Protein AF-A0A6J4QTF3-F1 (afdb_monomer_lite)

Structure (mmCIF, N/CA/C/O backbone):
data_AF-A0A6J4QTF3-F1
#
_entry.id   AF-A0A6J4QTF3-F1
#
loop_
_atom_site.group_PDB
_atom_site.id
_atom_site.type_symbol
_atom_site.label_atom_id
_atom_site.label_alt_id
_atom_site.label_comp_id
_atom_site.label_asym_id
_atom_site.label_entity_id
_atom_site.label_seq_id
_atom_site.pdbx_PDB_ins_code
_atom_site.Cartn_x
_atom_site.Cartn_y
_atom_site.Cartn_z
_atom_site.occupancy
_atom_site.B_iso_or_equiv
_atom_site.auth_seq_id
_atom_site.auth_comp_id
_atom_site.auth_asym_id
_atom_site.auth_atom_id
_atom_site.pdbx_PDB_model_num
ATOM 1 N N . MET A 1 1 ? -8.909 3.640 18.430 1.00 50.50 1 MET A N 1
ATOM 2 C CA . MET A 1 1 ? -9.601 2.436 17.923 1.00 50.50 1 MET A CA 1
ATOM 3 C C . MET A 1 1 ? -9.075 2.151 16.527 1.00 50.50 1 MET A C 1
ATOM 5 O O . MET A 1 1 ? -9.123 3.075 15.722 1.00 50.50 1 MET A O 1
ATOM 9 N N . PRO A 1 2 ? -8.504 0.971 16.227 1.00 55.44 2 PRO A N 1
ATOM 10 C CA . PRO A 1 2 ? -8.130 0.657 14.854 1.00 55.44 2 PRO A CA 1
ATOM 11 C C . PRO A 1 2 ? -9.410 0.557 14.017 1.00 55.44 2 PRO A C 1
ATOM 13 O O . PRO A 1 2 ? -10.330 -0.169 14.384 1.00 55.44 2 PRO A O 1
ATOM 16 N N . ALA A 1 3 ? -9.484 1.313 12.919 1.00 65.31 3 ALA A N 1
ATOM 17 C CA . ALA A 1 3 ? -10.655 1.340 12.037 1.00 65.31 3 ALA A CA 1
ATOM 18 C C . ALA A 1 3 ? -10.908 -0.006 11.327 1.00 65.31 3 ALA A C 1
ATOM 20 O O . ALA A 1 3 ? -11.993 -0.233 10.804 1.00 65.31 3 ALA A O 1
ATOM 21 N N . LEU A 1 4 ? -9.922 -0.910 11.332 1.00 66.81 4 LEU A N 1
ATOM 22 C CA . LEU A 1 4 ? -10.018 -2.245 10.760 1.00 66.81 4 LEU A CA 1
ATOM 23 C C . LEU A 1 4 ? -9.359 -3.257 11.701 1.00 66.81 4 LEU A C 1
ATOM 25 O O . LEU A 1 4 ? -8.235 -3.041 12.161 1.00 66.81 4 LEU A O 1
ATOM 29 N N . GLN A 1 5 ? -10.043 -4.362 11.995 1.00 72.69 5 GLN A N 1
ATOM 30 C CA . GLN A 1 5 ? -9.460 -5.421 12.816 1.00 72.69 5 GLN A CA 1
ATOM 31 C C . GLN A 1 5 ? -8.423 -6.201 11.976 1.00 72.69 5 GLN A C 1
ATOM 33 O O . GLN A 1 5 ? -8.718 -6.528 10.824 1.00 72.69 5 GLN A O 1
ATOM 38 N N . PRO A 1 6 ? -7.213 -6.502 12.499 1.00 70.50 6 PRO A N 1
ATOM 39 C CA . PRO A 1 6 ? -6.107 -7.053 11.702 1.00 70.50 6 PRO A CA 1
ATOM 40 C C . PRO A 1 6 ? -6.440 -8.348 10.956 1.00 70.50 6 PRO A C 1
ATOM 42 O O . PRO A 1 6 ? -5.909 -8.592 9.876 1.00 70.50 6 PRO A O 1
ATOM 45 N N . TYR A 1 7 ? -7.352 -9.158 11.493 1.00 79.12 7 TYR A N 1
ATOM 46 C CA . TYR A 1 7 ? -7.764 -10.410 10.863 1.00 79.12 7 TYR A CA 1
ATOM 47 C C . TYR A 1 7 ? -8.563 -10.213 9.567 1.00 79.12 7 TYR A C 1
ATOM 49 O O . TYR A 1 7 ? -8.664 -11.156 8.794 1.00 79.12 7 TYR A O 1
ATOM 57 N N . PHE A 1 8 ? -9.107 -9.019 9.294 1.00 82.69 8 PHE A N 1
ATOM 58 C CA . PHE A 1 8 ? -9.769 -8.720 8.018 1.00 82.69 8 PHE A CA 1
ATOM 59 C C . PHE A 1 8 ? -8.779 -8.416 6.891 1.00 82.69 8 PHE A C 1
ATOM 61 O O . PHE A 1 8 ? -9.125 -8.549 5.720 1.00 82.69 8 PHE A O 1
ATOM 68 N N . ILE A 1 9 ? -7.539 -8.038 7.212 1.00 85.00 9 ILE A N 1
ATOM 69 C CA . ILE A 1 9 ? -6.532 -7.688 6.202 1.00 85.00 9 ILE A CA 1
ATOM 70 C C . ILE A 1 9 ? -6.198 -8.887 5.318 1.00 85.00 9 ILE A C 1
ATOM 72 O O . ILE A 1 9 ? -6.091 -8.744 4.102 1.00 85.00 9 ILE A O 1
ATOM 76 N N . GLU A 1 10 ? -6.051 -10.066 5.918 1.00 87.69 10 GLU A N 1
ATOM 77 C CA . GLU A 1 10 ? -5.686 -11.279 5.193 1.00 87.69 10 GLU A CA 1
ATOM 78 C C . GLU A 1 10 ? -6.762 -11.752 4.197 1.00 87.69 10 GLU A C 1
ATOM 80 O O . GLU A 1 10 ? -6.425 -11.932 3.028 1.00 87.69 10 GLU A O 1
ATOM 85 N N . PRO A 1 11 ? -8.052 -11.897 4.561 1.00 88.88 11 PRO A N 1
ATOM 86 C CA . PRO A 1 11 ? -9.082 -12.274 3.594 1.00 88.88 11 PRO A CA 1
ATOM 87 C C . PRO A 1 11 ? -9.268 -11.222 2.491 1.00 88.88 11 PRO A C 1
ATOM 89 O O . PRO A 1 11 ? -9.433 -11.591 1.329 1.00 88.88 11 PRO A O 1
ATOM 92 N N . ILE A 1 12 ? -9.166 -9.924 2.810 1.00 87.44 12 ILE A N 1
ATOM 93 C CA . ILE A 1 12 ? -9.201 -8.851 1.800 1.00 87.44 12 ILE A CA 1
ATOM 94 C C . ILE A 1 12 ? -8.018 -8.982 0.838 1.00 87.44 12 ILE A C 1
ATOM 96 O O . ILE A 1 12 ? -8.180 -8.861 -0.376 1.00 87.44 12 ILE A O 1
ATOM 100 N N . TRP A 1 13 ? -6.825 -9.260 1.367 1.00 89.31 13 TRP A N 1
ATOM 101 C CA . TRP A 1 13 ? -5.644 -9.497 0.551 1.00 89.31 13 TRP A CA 1
ATOM 102 C C . TRP A 1 13 ? -5.828 -10.684 -0.396 1.00 89.31 13 TRP A C 1
ATOM 104 O O . TRP A 1 13 ? -5.484 -10.560 -1.568 1.00 89.31 13 TRP A O 1
ATOM 114 N N . GLN A 1 14 ? -6.382 -11.807 0.069 1.00 89.94 14 GLN A N 1
ATOM 115 C CA . GLN A 1 14 ? -6.608 -12.978 -0.785 1.00 89.94 14 GLN A CA 1
ATOM 116 C C . GLN A 1 14 ? -7.567 -12.662 -1.942 1.00 89.94 14 GLN A C 1
ATOM 118 O O . GLN A 1 14 ? -7.284 -13.026 -3.083 1.00 89.94 14 GLN A O 1
ATOM 123 N N . GLN A 1 15 ? -8.646 -11.919 -1.678 1.00 88.25 15 GLN A N 1
ATOM 124 C CA . GLN A 1 15 ? -9.585 -11.481 -2.718 1.00 88.25 15 GLN A CA 1
ATOM 125 C C . GLN A 1 15 ? -8.921 -10.534 -3.726 1.00 88.25 15 GLN A C 1
ATOM 127 O O . GLN A 1 15 ? -9.023 -10.740 -4.931 1.00 88.25 15 GLN A O 1
ATOM 132 N N . LEU A 1 16 ? -8.177 -9.531 -3.251 1.00 85.81 16 LEU A N 1
ATOM 133 C CA . LEU A 1 16 ? -7.449 -8.598 -4.119 1.00 85.81 16 LEU A CA 1
ATOM 134 C C . LEU A 1 16 ? -6.350 -9.283 -4.932 1.00 85.81 16 LEU A C 1
ATOM 136 O O . LEU A 1 16 ? -6.131 -8.935 -6.089 1.00 85.81 16 LEU A O 1
ATOM 140 N N . ARG A 1 17 ? -5.655 -10.254 -4.335 1.00 86.62 17 ARG A N 1
ATOM 141 C CA . ARG A 1 17 ? -4.627 -11.048 -5.009 1.00 86.62 17 ARG A CA 1
ATOM 142 C C . ARG A 1 17 ? -5.200 -11.832 -6.181 1.00 86.62 17 ARG A C 1
ATOM 144 O O . ARG A 1 17 ? -4.533 -11.912 -7.203 1.00 86.62 17 ARG A O 1
ATOM 151 N N . ALA A 1 18 ? -6.411 -12.364 -6.054 1.00 86.56 18 ALA A N 1
ATOM 152 C CA . ALA A 1 18 ? -7.067 -13.088 -7.139 1.00 86.56 18 ALA A CA 1
ATOM 153 C C . ALA A 1 18 ? -7.434 -12.191 -8.338 1.00 86.56 18 ALA A C 1
ATOM 155 O O . ALA A 1 18 ? -7.599 -12.693 -9.443 1.00 86.56 18 ALA A O 1
ATOM 156 N N . LEU A 1 19 ? -7.542 -10.874 -8.131 1.00 84.12 19 LEU A N 1
ATOM 157 C CA . LEU A 1 19 ? -7.877 -9.891 -9.170 1.00 84.12 19 LEU A CA 1
ATOM 158 C C . LEU A 1 19 ? -6.646 -9.209 -9.783 1.00 84.12 19 LEU A C 1
ATOM 160 O O . LEU A 1 19 ? -6.776 -8.382 -10.684 1.00 84.12 19 LEU A O 1
ATOM 164 N N . LEU A 1 20 ? -5.450 -9.494 -9.267 1.00 80.38 20 LEU A N 1
ATOM 165 C CA . LEU A 1 20 ? -4.220 -8.907 -9.778 1.00 80.38 20 LEU A CA 1
ATOM 166 C C . LEU A 1 20 ? -3.864 -9.542 -11.133 1.00 80.38 20 LEU A C 1
ATOM 168 O O . LEU A 1 20 ? -3.861 -10.768 -11.232 1.00 80.38 20 LEU A O 1
ATOM 172 N N . PRO A 1 21 ? -3.524 -8.737 -12.159 1.00 74.38 21 PRO A N 1
ATOM 173 C CA . PRO A 1 21 ? -3.153 -9.272 -13.459 1.00 74.38 21 PRO A CA 1
ATOM 174 C C . PRO A 1 21 ? -1.875 -10.103 -13.341 1.00 74.38 21 PRO A C 1
ATOM 176 O O . PRO A 1 21 ? -0.887 -9.674 -12.729 1.00 74.38 21 PRO A O 1
ATOM 179 N N . GLU A 1 22 ? -1.893 -11.281 -13.956 1.00 69.25 22 GLU A N 1
ATOM 180 C CA . GLU A 1 22 ? -0.699 -12.094 -14.132 1.00 69.25 22 GLU A CA 1
ATOM 181 C C . GLU A 1 22 ? 0.250 -11.346 -15.073 1.00 69.25 22 GLU A C 1
ATOM 183 O O . GLU A 1 22 ? -0.125 -10.952 -16.177 1.00 69.25 22 GLU A O 1
ATOM 188 N N . ARG A 1 23 ? 1.466 -11.047 -14.603 1.00 67.25 23 ARG A N 1
ATOM 189 C CA . ARG A 1 23 ? 2.444 -10.290 -15.388 1.00 67.25 23 ARG A CA 1
ATOM 190 C C . ARG A 1 23 ? 3.740 -11.064 -15.451 1.00 67.25 23 ARG A C 1
ATOM 192 O O . ARG A 1 23 ? 4.342 -11.339 -14.414 1.00 67.25 23 ARG A O 1
ATOM 199 N N . GLU A 1 24 ? 4.170 -11.368 -16.667 1.00 63.25 24 GLU A N 1
ATOM 200 C CA . GLU A 1 24 ? 5.428 -12.059 -16.901 1.00 63.25 24 GLU A CA 1
ATOM 201 C C . GLU A 1 24 ? 6.595 -11.215 -16.380 1.00 63.25 24 GLU A C 1
ATOM 203 O O . GLU A 1 24 ? 6.821 -10.076 -16.790 1.00 63.25 24 GLU A O 1
ATOM 208 N N . THR A 1 25 ? 7.328 -11.774 -15.421 1.00 64.12 25 THR A N 1
ATOM 209 C CA . THR A 1 25 ? 8.550 -11.179 -14.866 1.00 64.12 25 THR A CA 1
ATOM 210 C C . THR A 1 25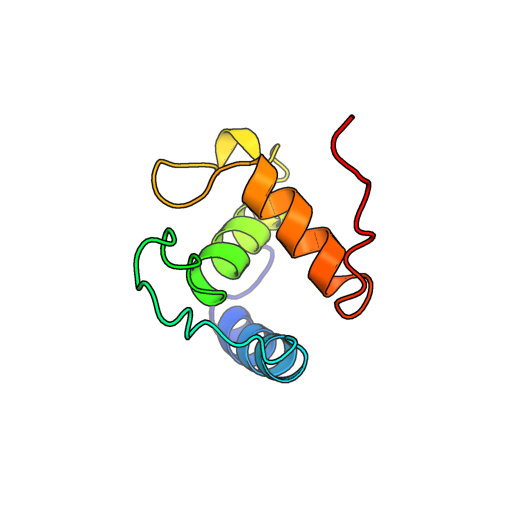 ? 9.813 -11.762 -15.492 1.00 64.12 25 THR A C 1
ATOM 212 O O . THR A 1 25 ? 10.915 -11.359 -15.120 1.00 64.12 25 THR A O 1
ATOM 215 N N . ASN A 1 26 ? 9.674 -12.720 -16.414 1.00 61.47 26 ASN A N 1
ATOM 216 C CA . ASN A 1 26 ? 10.798 -13.392 -17.050 1.00 61.47 26 ASN A CA 1
ATOM 217 C C . ASN A 1 26 ? 11.293 -12.563 -18.234 1.00 61.47 26 ASN A C 1
ATOM 219 O O . ASN A 1 26 ? 10.926 -12.790 -19.382 1.00 61.47 26 ASN A O 1
ATOM 223 N N . HIS A 1 27 ? 12.143 -11.578 -17.944 1.00 60.84 27 HIS A N 1
ATOM 224 C CA . HIS A 1 27 ? 12.924 -10.946 -18.997 1.00 60.84 27 HIS A CA 1
ATOM 225 C C . HIS A 1 27 ? 14.198 -11.762 -19.257 1.00 60.84 27 HIS A C 1
ATOM 227 O O . HIS A 1 27 ? 14.980 -11.967 -18.326 1.00 60.84 27 HIS A O 1
ATOM 233 N N . PRO A 1 28 ? 14.457 -12.173 -20.513 1.00 65.25 28 PRO A N 1
ATOM 234 C CA . PRO A 1 2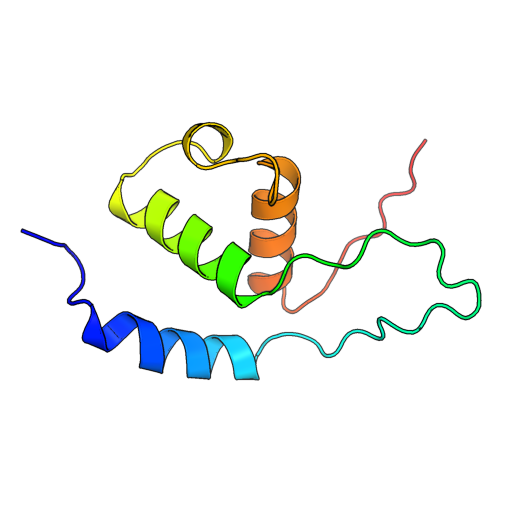8 ? 15.531 -13.109 -20.866 1.00 65.25 28 PRO A CA 1
ATOM 235 C C . PRO A 1 28 ? 16.945 -12.596 -20.559 1.00 65.25 28 PRO A C 1
ATOM 237 O O . PRO A 1 28 ? 17.868 -13.388 -20.422 1.00 65.25 28 PRO A O 1
ATOM 240 N N . LEU A 1 29 ? 17.123 -11.281 -20.412 1.00 73.31 29 LEU A N 1
ATOM 241 C CA . LEU A 1 29 ? 18.411 -10.675 -20.067 1.00 73.31 29 LEU A CA 1
ATOM 242 C C . LEU A 1 29 ? 18.594 -10.447 -18.560 1.00 73.31 29 LEU A C 1
ATOM 244 O O . LEU A 1 29 ? 19.648 -9.975 -18.156 1.00 73.31 29 LEU A O 1
ATOM 248 N N . GLY A 1 30 ? 17.599 -10.744 -17.713 1.00 60.22 30 GLY A N 1
ATOM 249 C CA . GLY A 1 30 ? 17.716 -10.701 -16.246 1.00 60.22 30 GLY A CA 1
ATOM 250 C C . GLY A 1 30 ? 18.037 -9.334 -15.615 1.00 60.22 30 GLY A C 1
ATOM 251 O O . GLY A 1 30 ? 18.019 -9.205 -14.395 1.00 60.22 30 GLY A O 1
ATOM 252 N N . CYS A 1 31 ? 18.294 -8.290 -16.406 1.00 67.12 31 CYS A N 1
ATOM 253 C CA . CYS A 1 31 ? 18.788 -6.996 -15.930 1.00 67.12 31 CYS A CA 1
ATOM 254 C C . CYS A 1 31 ? 17.698 -6.038 -15.429 1.00 67.12 31 CYS A C 1
ATOM 256 O O . CYS A 1 31 ? 17.972 -4.852 -15.236 1.00 67.12 31 CYS A O 1
ATOM 258 N N . HIS A 1 32 ? 16.461 -6.503 -15.225 1.00 65.94 32 HIS A N 1
ATOM 259 C CA . HIS A 1 32 ? 15.401 -5.624 -14.748 1.00 65.94 32 HIS A CA 1
ATOM 260 C C . HIS A 1 32 ? 15.249 -5.679 -13.231 1.00 65.94 32 HIS A C 1
ATOM 262 O O . HIS A 1 32 ? 15.328 -6.733 -12.600 1.00 65.94 32 HIS A O 1
ATOM 268 N N . ARG A 1 33 ? 15.018 -4.508 -12.632 1.00 65.56 33 ARG A N 1
ATOM 269 C CA . ARG A 1 33 ? 14.756 -4.385 -11.201 1.00 65.56 33 ARG A CA 1
ATOM 270 C C . ARG A 1 33 ? 13.521 -5.219 -10.870 1.00 65.56 33 ARG A C 1
ATOM 272 O O . ARG A 1 33 ? 12.431 -4.911 -11.352 1.00 65.56 33 ARG A O 1
ATOM 279 N N . LEU A 1 34 ? 13.708 -6.253 -10.046 1.00 70.69 34 LEU A N 1
ATOM 280 C CA . LEU A 1 34 ? 12.630 -7.130 -9.593 1.00 70.69 34 LEU A CA 1
ATOM 281 C C . LEU A 1 34 ? 11.453 -6.295 -9.088 1.00 70.69 34 LEU A C 1
ATOM 283 O O . LEU A 1 34 ? 11.614 -5.364 -8.287 1.00 70.69 34 LEU A O 1
ATOM 287 N N . ARG A 1 35 ? 10.260 -6.624 -9.587 1.00 78.06 35 ARG A N 1
ATOM 288 C CA . ARG A 1 35 ? 9.033 -5.948 -9.180 1.00 78.06 35 ARG A CA 1
ATOM 289 C C . ARG A 1 35 ? 8.825 -6.175 -7.684 1.00 78.06 35 ARG A C 1
ATOM 291 O O . ARG A 1 35 ? 8.948 -7.289 -7.186 1.00 78.06 35 ARG A O 1
ATOM 298 N N . ILE A 1 36 ? 8.489 -5.106 -6.970 1.00 82.88 36 ILE A N 1
ATOM 299 C CA . ILE A 1 36 ? 8.141 -5.179 -5.547 1.00 82.88 36 ILE A CA 1
ATOM 300 C C . ILE A 1 36 ? 6.914 -6.077 -5.397 1.00 82.88 36 ILE A C 1
ATOM 302 O O . ILE A 1 36 ? 5.958 -5.941 -6.171 1.00 82.88 36 ILE A O 1
ATOM 306 N N . SER A 1 37 ? 6.942 -6.951 -4.389 1.00 85.94 37 SER A N 1
ATOM 307 C CA . SER A 1 37 ? 5.848 -7.878 -4.114 1.00 85.94 37 SER A CA 1
ATOM 308 C C . SER A 1 37 ? 4.522 -7.130 -3.966 1.00 85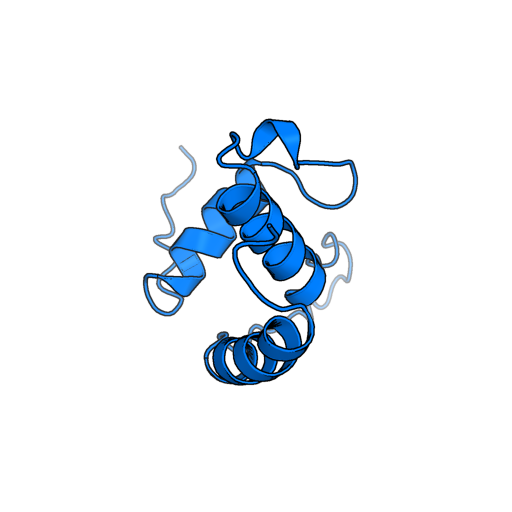.94 37 SER A C 1
ATOM 310 O O . SER A 1 37 ? 4.430 -6.083 -3.313 1.00 85.94 37 SER A O 1
ATOM 312 N N . ASP A 1 38 ? 3.466 -7.673 -4.573 1.00 86.06 38 ASP A N 1
ATOM 313 C CA . ASP A 1 38 ? 2.133 -7.080 -4.487 1.00 86.06 38 ASP A CA 1
ATOM 314 C C . ASP A 1 38 ? 1.652 -6.936 -3.039 1.00 86.06 38 ASP A C 1
ATOM 316 O O . ASP A 1 38 ? 0.952 -5.965 -2.735 1.00 86.06 38 ASP A O 1
ATOM 320 N N . ARG A 1 39 ? 2.103 -7.838 -2.151 1.00 88.75 39 ARG A N 1
ATOM 321 C CA . ARG A 1 39 ? 1.816 -7.811 -0.713 1.00 88.75 39 ARG A CA 1
ATOM 322 C C . ARG A 1 39 ? 2.393 -6.571 -0.043 1.00 88.75 39 ARG A C 1
ATOM 324 O O . ARG A 1 39 ? 1.660 -5.851 0.625 1.00 88.75 39 ARG A O 1
ATOM 331 N N . THR A 1 40 ? 3.671 -6.268 -0.273 1.00 89.81 40 THR A N 1
ATOM 332 C CA . THR A 1 40 ? 4.309 -5.077 0.308 1.00 89.81 40 THR A CA 1
ATOM 333 C C . THR A 1 40 ? 3.653 -3.790 -0.190 1.00 89.81 40 THR A C 1
ATOM 335 O O . THR A 1 40 ? 3.476 -2.843 0.574 1.00 89.81 40 THR A O 1
ATOM 338 N N . VAL A 1 41 ? 3.255 -3.741 -1.464 1.00 89.38 41 VAL A N 1
ATOM 339 C CA . VAL A 1 41 ? 2.511 -2.595 -2.007 1.00 89.38 41 VAL A CA 1
ATOM 340 C C . VAL A 1 41 ? 1.138 -2.473 -1.339 1.00 89.38 41 VAL A C 1
ATOM 342 O O . VAL A 1 41 ? 0.731 -1.370 -0.992 1.00 89.38 41 VAL A O 1
ATOM 345 N N . PHE A 1 42 ? 0.416 -3.581 -1.157 1.00 89.69 42 PHE A N 1
ATOM 346 C CA . PHE A 1 42 ? -0.895 -3.587 -0.506 1.00 89.69 42 PHE A CA 1
ATOM 347 C C . PHE A 1 42 ? -0.827 -3.109 0.947 1.00 89.69 42 PHE A C 1
ATOM 349 O O . PHE A 1 42 ? -1.582 -2.217 1.321 1.00 89.69 42 PHE A O 1
ATOM 356 N N . GLU A 1 43 ? 0.120 -3.611 1.737 1.00 90.31 43 GLU A N 1
ATOM 357 C CA . GLU A 1 43 ? 0.307 -3.187 3.130 1.00 90.31 43 GLU A CA 1
ATOM 358 C C . GLU A 1 43 ? 0.573 -1.680 3.241 1.00 90.31 43 GLU A C 1
ATOM 360 O O . GLU A 1 43 ? -0.017 -0.999 4.079 1.00 90.31 43 GLU A O 1
ATOM 365 N N . LYS A 1 44 ? 1.392 -1.123 2.343 1.00 91.75 44 LYS A N 1
ATOM 366 C CA . LYS A 1 44 ? 1.639 0.325 2.277 1.00 91.75 44 LYS A CA 1
ATOM 367 C C . LYS A 1 44 ? 0.393 1.126 1.890 1.00 91.75 44 LYS A C 1
ATOM 369 O O . LYS A 1 44 ? 0.183 2.211 2.423 1.00 91.75 44 LYS A O 1
ATOM 374 N N . LEU A 1 45 ? -0.451 0.612 0.994 1.00 89.50 45 LEU A N 1
ATOM 375 C CA . LEU A 1 45 ? -1.726 1.261 0.661 1.00 89.50 45 LEU A CA 1
ATOM 376 C C . LEU A 1 45 ? -2.702 1.233 1.842 1.00 89.50 45 LEU A C 1
ATOM 378 O O . LEU A 1 45 ? -3.344 2.242 2.117 1.00 89.50 45 LEU A O 1
ATOM 382 N N . VAL A 1 46 ? -2.768 0.123 2.580 1.00 89.31 46 VAL A N 1
ATOM 383 C CA . VAL A 1 46 ? -3.556 0.042 3.819 1.00 89.31 46 VAL A CA 1
ATOM 384 C C . VAL A 1 46 ? -3.062 1.073 4.834 1.00 89.31 46 VAL A C 1
ATOM 386 O O . VAL A 1 46 ? -3.877 1.766 5.429 1.00 89.31 46 VAL A O 1
ATOM 389 N N . GLN A 1 47 ? -1.747 1.240 5.000 1.00 90.44 47 GLN A N 1
ATOM 390 C CA . GLN A 1 47 ? -1.190 2.270 5.886 1.00 90.44 47 GLN A CA 1
ATOM 391 C C . GLN A 1 47 ? -1.605 3.685 5.460 1.00 90.44 47 GLN A C 1
ATOM 393 O O . GLN A 1 47 ? -2.032 4.466 6.305 1.00 90.44 47 GLN A O 1
ATOM 398 N N . VAL A 1 48 ? -1.541 4.007 4.162 1.00 90.75 48 VAL A N 1
ATOM 399 C CA . VAL A 1 48 ? -2.030 5.292 3.627 1.00 90.75 48 VAL A CA 1
ATOM 400 C C . VAL A 1 48 ? -3.502 5.521 3.984 1.00 90.75 48 VAL A C 1
ATOM 402 O O . VAL A 1 48 ? -3.849 6.609 4.439 1.00 90.75 48 VAL A O 1
ATOM 405 N N . LEU A 1 49 ? -4.350 4.498 3.834 1.00 86.75 49 LEU A N 1
ATOM 406 C CA . LEU A 1 49 ? -5.780 4.572 4.150 1.00 86.75 49 LEU A CA 1
ATOM 407 C C . LEU A 1 49 ? -6.049 4.713 5.656 1.00 86.75 49 LEU A C 1
ATOM 409 O O . LEU A 1 49 ? -6.866 5.536 6.053 1.00 86.75 49 LEU A O 1
ATOM 413 N N . VAL A 1 50 ? -5.353 3.942 6.496 1.00 87.50 50 VAL A N 1
ATOM 414 C CA . VAL A 1 50 ? -5.538 3.940 7.959 1.00 87.50 50 VAL A CA 1
ATOM 415 C C . VAL A 1 50 ? -5.023 5.229 8.597 1.00 87.50 50 VAL A C 1
ATOM 417 O O . VAL A 1 50 ? -5.660 5.760 9.502 1.00 87.50 50 VAL A O 1
ATOM 420 N N . PHE A 1 51 ? -3.877 5.740 8.142 1.00 87.56 51 PHE A N 1
ATOM 421 C CA . PHE A 1 51 ? -3.276 6.958 8.689 1.00 87.56 51 PHE A CA 1
ATOM 422 C C . PHE A 1 51 ? -3.750 8.240 7.993 1.00 87.56 51 PHE A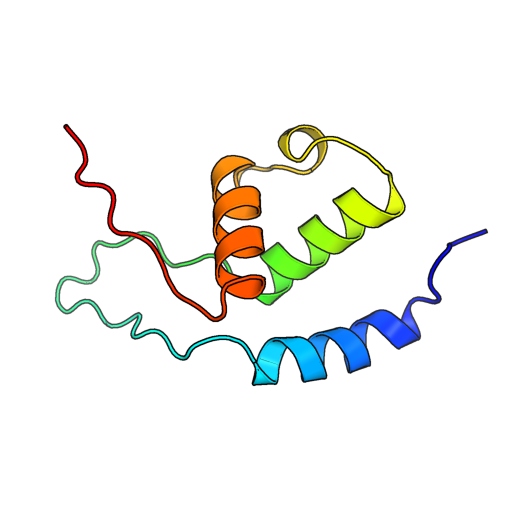 C 1
ATOM 424 O O . PHE A 1 51 ? -3.455 9.328 8.485 1.00 87.56 51 PHE A O 1
ATOM 431 N N . GLY A 1 52 ? -4.441 8.135 6.852 1.00 88.56 52 GLY A N 1
ATOM 432 C CA . GLY A 1 52 ? -4.921 9.284 6.080 1.00 88.56 52 GLY A CA 1
ATOM 433 C C . GLY A 1 52 ? -3.795 10.190 5.575 1.00 88.56 52 GLY A C 1
ATOM 434 O O . GLY A 1 52 ? -3.945 11.409 5.540 1.00 88.56 52 GLY A O 1
ATOM 435 N N . CYS A 1 53 ? -2.631 9.624 5.247 1.00 90.12 53 CYS A N 1
ATOM 436 C CA . CYS A 1 53 ? -1.423 10.389 4.946 1.00 90.12 53 CYS A CA 1
ATOM 437 C C . CYS A 1 53 ? -0.967 10.226 3.488 1.00 90.12 53 CYS A C 1
ATOM 439 O O . CYS A 1 53 ? -1.296 9.257 2.810 1.00 90.12 53 CYS A O 1
ATOM 441 N N . ALA A 1 54 ? -0.199 11.193 2.979 1.00 89.94 54 ALA A N 1
ATOM 442 C CA . ALA A 1 54 ? 0.306 11.137 1.610 1.00 89.94 54 ALA A CA 1
ATOM 443 C C . ALA A 1 54 ? 1.236 9.928 1.386 1.00 89.94 54 ALA A C 1
ATOM 445 O O . ALA A 1 54 ? 2.007 9.560 2.271 1.00 89.94 54 ALA A O 1
ATOM 446 N N . TYR A 1 55 ? 1.241 9.381 0.162 1.00 89.25 55 TYR A N 1
ATOM 447 C CA . TYR A 1 55 ? 2.105 8.256 -0.235 1.00 89.25 55 TYR A CA 1
ATOM 448 C C . TYR A 1 55 ? 3.588 8.471 0.092 1.00 89.25 55 TYR A C 1
ATOM 450 O O . TYR A 1 55 ? 4.287 7.510 0.394 1.00 89.25 55 TYR A O 1
ATOM 458 N N . GLU A 1 56 ? 4.069 9.716 0.051 1.00 91.88 56 GLU A N 1
ATOM 459 C CA . GLU A 1 56 ? 5.461 10.055 0.372 1.00 91.88 56 GLU A CA 1
ATOM 460 C C . GLU A 1 56 ? 5.834 9.748 1.821 1.00 91.88 56 GLU A C 1
ATOM 462 O O . GLU A 1 56 ? 6.962 9.352 2.086 1.00 91.88 56 GLU A O 1
ATOM 467 N N . ARG A 1 57 ? 4.879 9.843 2.754 1.00 91.31 57 ARG A N 1
ATOM 468 C CA . ARG A 1 57 ? 5.111 9.530 4.171 1.00 91.31 57 ARG A CA 1
ATOM 469 C C . ARG A 1 57 ? 5.243 8.032 4.444 1.00 91.31 57 ARG A C 1
ATOM 471 O O . ARG A 1 57 ? 5.775 7.659 5.482 1.00 91.31 57 ARG A O 1
ATOM 478 N N . ILE A 1 58 ? 4.745 7.192 3.536 1.00 92.12 58 ILE A N 1
ATOM 479 C CA . ILE A 1 58 ? 4.766 5.723 3.640 1.00 92.12 58 ILE A CA 1
ATOM 480 C C . ILE A 1 58 ? 5.794 5.099 2.680 1.00 92.12 58 ILE A C 1
ATOM 482 O O . ILE A 1 58 ? 6.160 3.926 2.811 1.00 92.12 58 ILE A O 1
ATOM 486 N N . ALA A 1 59 ? 6.270 5.863 1.696 1.00 90.56 59 ALA A N 1
ATOM 487 C CA . ALA A 1 59 ? 7.300 5.433 0.766 1.00 90.56 59 ALA A CA 1
ATOM 488 C C . ALA A 1 59 ? 8.616 5.125 1.497 1.00 90.56 59 ALA A C 1
ATOM 490 O O . ALA A 1 59 ? 8.970 5.754 2.488 1.00 90.56 59 ALA A O 1
ATOM 491 N N . ASP A 1 60 ? 9.352 4.137 0.996 1.00 88.00 60 ASP A N 1
ATOM 492 C CA . ASP A 1 60 ? 10.670 3.774 1.517 1.00 88.00 60 ASP A CA 1
ATOM 493 C C . ASP A 1 60 ? 11.610 3.337 0.383 1.00 88.00 60 ASP A C 1
ATOM 495 O O . ASP A 1 60 ? 11.273 3.389 -0.802 1.00 88.00 60 ASP A O 1
ATOM 499 N N . LYS A 1 61 ? 12.805 2.859 0.752 1.00 83.81 61 LYS A N 1
ATOM 500 C CA . LYS A 1 61 ? 13.804 2.344 -0.198 1.00 83.81 61 LYS A CA 1
ATOM 501 C C . LYS A 1 61 ? 13.298 1.156 -1.026 1.00 83.81 61 LYS A C 1
ATOM 503 O O . LYS A 1 61 ? 13.805 0.921 -2.124 1.00 83.81 61 LYS A O 1
ATOM 508 N N . ARG A 1 62 ? 12.329 0.394 -0.506 1.00 82.81 62 ARG A N 1
ATOM 509 C CA . ARG A 1 62 ? 11.738 -0.758 -1.191 1.00 82.81 62 ARG A CA 1
ATOM 510 C C . ARG A 1 62 ? 10.630 -0.326 -2.139 1.00 82.81 62 ARG A C 1
ATOM 512 O O . ARG A 1 62 ? 10.553 -0.898 -3.213 1.00 82.81 62 ARG A O 1
ATOM 519 N N . CYS A 1 63 ? 9.811 0.667 -1.790 1.00 86.31 63 CYS A N 1
ATOM 520 C CA . CYS A 1 63 ? 8.677 1.126 -2.586 1.00 86.31 63 CYS A CA 1
ATOM 521 C C . CYS A 1 63 ? 8.535 2.652 -2.564 1.00 86.31 63 CYS A C 1
ATOM 523 O O . CYS A 1 63 ? 8.208 3.242 -1.534 1.00 86.31 63 CYS A O 1
ATOM 525 N N . SER A 1 64 ? 8.728 3.277 -3.729 1.00 87.75 64 SER A N 1
ATOM 526 C CA . SER A 1 64 ? 8.546 4.718 -3.911 1.00 87.75 64 SER A CA 1
ATOM 527 C C . SER A 1 64 ? 7.066 5.114 -3.952 1.00 87.75 64 SER A C 1
ATOM 529 O O . SER A 1 64 ? 6.203 4.333 -4.362 1.00 87.75 64 SER A O 1
ATOM 531 N N . ALA A 1 65 ? 6.775 6.378 -3.633 1.00 89.88 65 ALA A N 1
ATOM 532 C CA . ALA A 1 65 ? 5.429 6.946 -3.734 1.00 89.88 65 ALA A CA 1
ATOM 533 C C . ALA A 1 65 ? 4.846 6.848 -5.157 1.00 89.88 65 ALA A C 1
ATOM 535 O O . ALA A 1 65 ? 3.662 6.564 -5.334 1.00 89.88 65 ALA A O 1
ATOM 536 N N . THR A 1 66 ? 5.688 7.019 -6.181 1.00 88.31 66 THR A N 1
ATOM 537 C CA . THR A 1 66 ? 5.306 6.847 -7.591 1.00 88.31 66 THR A CA 1
ATOM 538 C C . THR A 1 66 ? 4.888 5.413 -7.900 1.00 88.31 66 THR A C 1
ATOM 540 O O . THR A 1 66 ? 3.905 5.195 -8.608 1.00 88.31 66 THR A O 1
ATOM 543 N N . THR A 1 67 ? 5.570 4.426 -7.312 1.00 88.38 67 THR A N 1
ATOM 544 C CA . THR A 1 67 ? 5.205 3.017 -7.473 1.00 88.38 67 THR A CA 1
ATOM 545 C C . THR A 1 67 ? 3.881 2.705 -6.784 1.00 88.38 67 THR A C 1
ATOM 547 O O . THR A 1 67 ? 3.044 2.031 -7.382 1.00 88.38 67 THR A O 1
ATOM 550 N N . LEU A 1 68 ? 3.653 3.232 -5.574 1.00 88.94 68 LEU A N 1
ATOM 551 C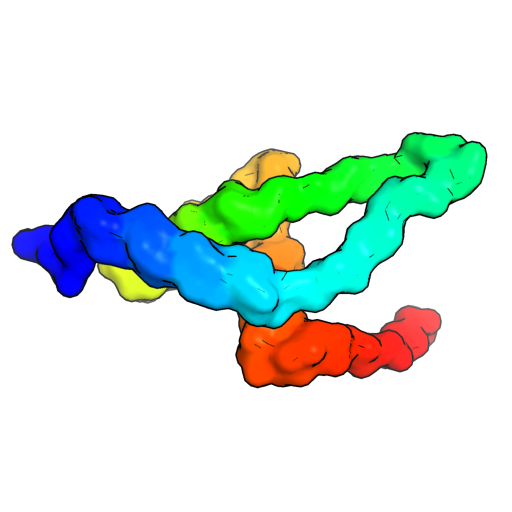 CA . LEU A 1 68 ? 2.375 3.087 -4.865 1.00 88.94 68 LEU A CA 1
ATOM 552 C C . LEU A 1 68 ? 1.211 3.666 -5.675 1.00 88.94 68 LEU A C 1
ATOM 554 O O . LEU A 1 68 ? 0.216 2.974 -5.880 1.00 88.94 68 LEU A O 1
ATOM 558 N N . ARG A 1 69 ? 1.360 4.890 -6.202 1.00 87.62 69 ARG A N 1
ATOM 559 C CA . ARG A 1 69 ? 0.345 5.523 -7.060 1.00 87.62 69 ARG A CA 1
ATOM 560 C C . ARG A 1 69 ? 0.052 4.686 -8.300 1.00 87.62 69 ARG A C 1
ATOM 562 O O . ARG A 1 69 ? -1.102 4.350 -8.539 1.00 87.62 69 ARG A O 1
ATOM 569 N N . ARG A 1 70 ? 1.085 4.299 -9.058 1.00 85.88 70 ARG A N 1
ATOM 570 C CA . ARG A 1 70 ? 0.920 3.498 -10.283 1.00 85.88 70 ARG A CA 1
ATOM 571 C C . ARG A 1 70 ? 0.190 2.183 -10.006 1.00 85.88 70 ARG A C 1
ATOM 573 O O . ARG A 1 70 ? -0.710 1.814 -10.748 1.00 85.88 70 ARG A O 1
ATOM 580 N N . ARG A 1 71 ? 0.553 1.493 -8.921 1.00 84.38 71 ARG A N 1
ATOM 581 C CA . ARG A 1 71 ? -0.062 0.217 -8.528 1.00 84.38 71 ARG A CA 1
ATOM 582 C C . ARG A 1 71 ? -1.496 0.365 -8.026 1.00 84.38 71 ARG A C 1
ATOM 584 O O . ARG A 1 71 ? -2.282 -0.561 -8.181 1.00 84.38 71 ARG A O 1
ATOM 591 N N . HIS A 1 72 ? -1.832 1.495 -7.411 1.00 86.12 72 HIS A N 1
ATOM 592 C CA . HIS A 1 72 ? -3.204 1.791 -7.016 1.00 86.12 72 HIS A CA 1
ATOM 593 C C . HIS A 1 72 ? -4.108 1.984 -8.245 1.00 86.12 72 HIS A C 1
ATOM 595 O O . HIS A 1 72 ? -5.187 1.405 -8.290 1.00 86.12 72 HIS A O 1
ATOM 601 N N . TYR A 1 73 ? -3.649 2.723 -9.264 1.00 83.56 73 TYR A N 1
ATOM 602 C CA . TYR A 1 73 ? -4.386 2.880 -10.528 1.00 83.56 73 TYR A CA 1
ATOM 603 C C . TYR A 1 73 ? -4.496 1.570 -11.312 1.00 83.56 73 TYR A C 1
ATOM 605 O O . TYR A 1 73 ? -5.597 1.189 -11.679 1.00 83.56 73 TYR A O 1
ATOM 613 N N . GLU A 1 74 ? -3.402 0.807 -11.447 1.00 75.50 74 GLU A N 1
ATOM 614 C CA . GLU A 1 74 ? -3.422 -0.525 -12.083 1.00 75.50 74 GLU A CA 1
ATOM 615 C C . GLU A 1 74 ? -4.498 -1.438 -11.470 1.00 75.50 74 GLU A C 1
ATOM 617 O O . GLU A 1 74 ? -5.147 -2.190 -12.185 1.00 75.50 74 GLU A O 1
ATOM 622 N N . ARG A 1 75 ? -4.730 -1.351 -10.154 1.00 75.25 75 ARG A N 1
ATOM 623 C CA . ARG A 1 75 ? -5.784 -2.117 -9.468 1.00 75.25 75 ARG A CA 1
ATOM 624 C C . ARG A 1 75 ? -7.185 -1.535 -9.649 1.00 75.25 75 ARG A C 1
ATOM 626 O O . ARG A 1 75 ? -8.139 -2.300 -9.663 1.00 75.25 75 ARG A O 1
ATOM 633 N N . ARG A 1 76 ? -7.320 -0.210 -9.761 1.00 72.00 76 ARG A N 1
ATOM 634 C CA . ARG A 1 76 ? -8.610 0.455 -10.000 1.00 72.00 76 ARG A CA 1
ATOM 635 C C . ARG A 1 76 ? -9.119 0.198 -11.418 1.00 72.00 76 ARG A C 1
ATOM 637 O O . ARG A 1 76 ? -10.304 -0.052 -11.593 1.00 72.00 76 ARG A O 1
ATOM 644 N N . ASP A 1 77 ? -8.213 0.234 -12.387 1.00 69.88 77 ASP A N 1
ATOM 645 C CA . ASP A 1 77 ? -8.526 0.192 -13.817 1.00 69.88 77 ASP A CA 1
ATOM 646 C C . ASP A 1 77 ? -8.358 -1.218 -14.418 1.00 69.88 77 ASP A C 1
ATOM 648 O O . ASP A 1 77 ? -8.289 -1.381 -15.633 1.00 69.88 77 ASP A O 1
ATOM 652 N N . GLY A 1 78 ? -8.262 -2.259 -13.577 1.00 63.78 78 GLY A N 1
ATOM 653 C CA . GLY A 1 78 ? -8.209 -3.655 -14.031 1.00 63.78 78 GLY A CA 1
ATOM 654 C C . GLY A 1 78 ? -6.960 -4.019 -14.844 1.00 63.78 78 GLY A C 1
ATOM 655 O O . GLY A 1 78 ? -7.002 -4.929 -15.663 1.00 63.78 78 GLY A O 1
ATOM 656 N N . GLY A 1 79 ? -5.844 -3.316 -14.640 1.00 57.84 79 GLY A N 1
ATOM 657 C CA . GLY A 1 79 ? -4.580 -3.571 -15.332 1.00 57.84 79 GLY A CA 1
ATOM 658 C C . GLY A 1 79 ? -4.376 -2.790 -16.632 1.00 57.84 79 GLY A C 1
ATOM 659 O O . GLY A 1 79 ? -3.351 -2.999 -17.279 1.00 57.84 79 GLY A O 1
ATOM 660 N N . HIS A 1 80 ? -5.276 -1.871 -17.006 1.00 53.50 80 HIS A N 1
ATOM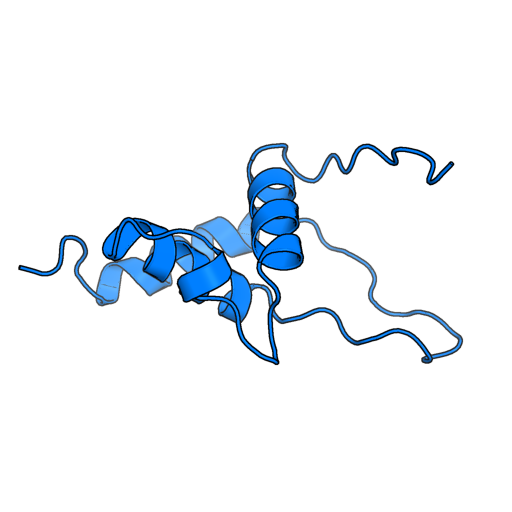 661 C CA . HIS A 1 80 ? -5.064 -0.994 -18.160 1.00 53.50 80 HIS A CA 1
ATOM 662 C C . HIS A 1 80 ? -3.994 0.058 -17.838 1.00 53.50 80 HIS A C 1
ATOM 664 O O . HIS A 1 80 ? -4.263 1.135 -17.309 1.00 53.50 80 HIS A O 1
ATOM 670 N N . VAL A 1 81 ? -2.736 -0.290 -18.094 1.00 53.34 81 VAL A N 1
ATOM 671 C CA . VAL A 1 81 ? -1.639 0.670 -18.042 1.00 53.34 81 VAL A CA 1
ATOM 672 C C . VAL A 1 81 ? -1.652 1.402 -19.378 1.00 53.34 81 VAL A C 1
ATOM 674 O O . VAL A 1 81 ? -1.209 0.846 -20.375 1.00 53.34 81 VAL A O 1
ATOM 677 N N . ASP A 1 82 ? -2.185 2.623 -19.399 1.00 46.12 82 ASP A N 1
ATOM 678 C CA . ASP A 1 82 ? -1.993 3.545 -20.520 1.00 46.12 82 ASP A CA 1
ATOM 679 C C . ASP A 1 82 ? -0.479 3.737 -20.695 1.00 46.12 82 ASP A C 1
ATOM 681 O O . ASP A 1 82 ? 0.201 4.327 -19.843 1.00 46.12 82 ASP A O 1
ATOM 685 N N . GLU A 1 83 ? 0.078 3.141 -21.749 1.00 44.25 83 GLU A N 1
ATOM 686 C CA . GLU A 1 83 ? 1.429 3.424 -22.217 1.00 44.25 83 GLU A CA 1
ATOM 687 C C . GLU A 1 83 ? 1.440 4.856 -22.751 1.00 44.25 83 GLU A C 1
ATOM 689 O O . GLU A 1 83 ? 1.412 5.097 -23.954 1.00 44.25 83 GLU A O 1
ATOM 694 N N . ARG A 1 84 ? 1.482 5.841 -21.846 1.00 41.88 84 ARG A N 1
ATOM 695 C CA . ARG A 1 84 ? 1.904 7.185 -22.230 1.00 41.88 84 ARG A CA 1
ATOM 696 C C . ARG A 1 84 ? 3.325 7.072 -22.780 1.00 41.88 84 ARG A C 1
ATOM 698 O O . ARG A 1 84 ? 4.214 6.685 -22.011 1.00 41.88 84 ARG A O 1
ATOM 705 N N . PRO A 1 85 ? 3.570 7.420 -24.055 1.00 36.69 85 PRO A N 1
ATOM 706 C CA . PRO A 1 85 ? 4.923 7.464 -24.572 1.00 36.69 85 PRO A CA 1
ATOM 707 C C . PRO A 1 85 ? 5.690 8.515 -23.770 1.00 36.69 85 PRO A C 1
ATOM 709 O O . PRO A 1 85 ? 5.234 9.650 -23.603 1.00 36.69 85 PRO A O 1
ATOM 712 N N . ALA A 1 86 ? 6.831 8.109 -23.220 1.00 41.28 86 ALA A N 1
ATOM 713 C CA . ALA A 1 86 ? 7.802 9.042 -22.683 1.00 41.28 86 ALA A CA 1
ATOM 714 C C . ALA A 1 86 ? 8.305 9.894 -23.857 1.00 41.28 86 ALA A C 1
ATOM 716 O O . ALA A 1 86 ? 8.993 9.377 -24.738 1.00 41.28 86 ALA A O 1
ATOM 717 N N . ALA A 1 87 ? 7.866 11.151 -23.894 1.00 38.50 87 ALA A N 1
ATOM 718 C CA . ALA A 1 87 ? 8.442 12.198 -24.729 1.00 38.50 87 ALA A CA 1
ATOM 719 C C . ALA A 1 87 ? 9.754 12.697 -24.114 1.00 38.50 87 ALA A C 1
ATOM 721 O O . ALA A 1 87 ? 9.842 12.713 -22.861 1.00 38.50 87 ALA A O 1
#

Foldseek 3Di:
DQPDDPVVLVVVCVVLVVLQDDDDPDDPVPPDDDDQDPVLLSVLVVVCVRVVDQLCVSADPRGHSVNSVQVVVCSVVSNPDPPPDDD

pLDDT: mean 77.14, std 14.75, range [36.69, 92.12]

Secondary structure (DSSP, 8-state):
--SS-GGGHHHHHHHHHHTSPP-----TT--SPPPPPHHHHHHHHHHHHHHT--HHHH--SSS-HHHHHHHHHHHHTTT--------

Radius of gyration: 14.57 Å; chains: 1; bounding box: 29×26×43 Å

InterPro domains:
  IPR025161 Insertion element IS402-like domain [PF13340] (13-82)

Organism: NCBI:txid349277

Sequence (87 aa):
MPALQPYFIEPIWQQLRALLPERETNHPLGCHRLRISDRTVFEKLVQVLVFGCAYERIADKRCSATTLRRRHYERRDGGHVDERPAA